Protein AF-A0A960R1X6-F1 (afdb_monomer)

Solvent-accessible surface area (backbone atoms only — not comparable to full-atom values): 7239 Å² total; per-residue (Å²): 109,74,66,57,54,53,52,52,53,52,51,53,51,51,52,52,49,52,55,49,52,52,53,49,52,35,63,71,54,70,63,71,48,70,75,35,51,51,73,77,63,76,91,52,76,90,72,66,70,93,72,57,73,66,57,52,53,51,49,58,57,65,64,74,56,62,69,43,81,69,51,69,61,96,59,30,41,33,27,34,32,79,86,66,82,50,73,52,74,44,50,40,39,50,77,73,49,74,56,71,72,63,68,71,48,91,61,63,70,80,53,48,60,56,51,60,77,72,77

Structure (mmCIF, N/CA/C/O backbone):
data_AF-A0A960R1X6-F1
#
_entry.id   AF-A0A960R1X6-F1
#
loop_
_atom_site.group_PDB
_atom_site.id
_atom_site.type_symbol
_atom_site.label_atom_id
_atom_site.label_alt_id
_atom_site.label_comp_id
_atom_site.label_asym_id
_atom_site.label_entity_id
_atom_site.label_seq_id
_atom_site.pdbx_PDB_ins_code
_atom_site.Cartn_x
_atom_site.Cartn_y
_atom_site.Cartn_z
_atom_site.occupancy
_atom_site.B_iso_or_equiv
_atom_site.auth_seq_id
_atom_site.auth_comp_id
_atom_site.auth_asym_id
_atom_site.auth_atom_id
_atom_site.pdbx_PDB_model_num
ATOM 1 N N . MET A 1 1 ? -30.073 12.859 38.213 1.00 67.00 1 MET A N 1
ATOM 2 C CA . MET A 1 1 ? -29.984 11.446 37.767 1.00 67.00 1 MET A CA 1
ATOM 3 C C . MET A 1 1 ? -30.260 11.250 36.269 1.00 67.00 1 MET A C 1
ATOM 5 O O . MET A 1 1 ? -29.353 10.835 35.565 1.00 67.00 1 MET A O 1
ATOM 9 N N . LYS A 1 2 ? -31.434 11.630 35.731 1.00 78.06 2 LYS A N 1
ATOM 10 C CA . LYS A 1 2 ? -31.770 11.476 34.290 1.00 78.06 2 LYS A CA 1
ATOM 11 C C . LYS A 1 2 ? -30.784 12.166 33.320 1.00 78.06 2 LYS A C 1
ATOM 13 O O . LYS A 1 2 ? -30.500 11.637 32.252 1.00 78.06 2 LYS A O 1
ATOM 18 N N . SER A 1 3 ? -30.230 13.319 33.710 1.00 81.88 3 SER A N 1
ATOM 19 C CA . SER A 1 3 ? -29.217 14.059 32.931 1.00 81.88 3 SER A CA 1
ATOM 20 C C . SER A 1 3 ? -27.871 13.321 32.831 1.00 81.88 3 SER A C 1
ATOM 22 O O . SER A 1 3 ? -27.298 13.258 31.748 1.00 81.88 3 SER A O 1
ATOM 24 N N . LEU A 1 4 ? -27.402 12.685 33.915 1.00 86.25 4 LEU A N 1
ATOM 25 C CA . LEU A 1 4 ? -26.178 11.871 33.879 1.00 86.25 4 LEU A CA 1
ATOM 26 C C . LEU A 1 4 ? -26.341 10.647 32.972 1.00 86.25 4 LEU A C 1
ATOM 28 O O . LEU A 1 4 ? -25.451 10.358 32.183 1.00 86.25 4 LEU A O 1
ATOM 32 N N . ILE A 1 5 ? -27.494 9.975 33.037 1.00 91.56 5 ILE A N 1
ATOM 33 C CA . ILE A 1 5 ? -27.785 8.798 32.203 1.00 91.56 5 ILE A CA 1
ATOM 34 C C . ILE A 1 5 ? -27.795 9.177 30.714 1.00 91.56 5 ILE A C 1
ATOM 36 O O . ILE A 1 5 ? -27.181 8.489 29.905 1.00 91.56 5 ILE A O 1
ATOM 40 N N . ARG A 1 6 ? -28.420 10.307 30.346 1.00 89.88 6 ARG A N 1
ATOM 41 C CA . ARG A 1 6 ? -28.408 10.812 28.959 1.00 89.88 6 ARG A CA 1
ATOM 42 C C . ARG A 1 6 ? -26.997 11.135 28.468 1.00 89.88 6 ARG A C 1
ATOM 44 O O . ARG A 1 6 ? 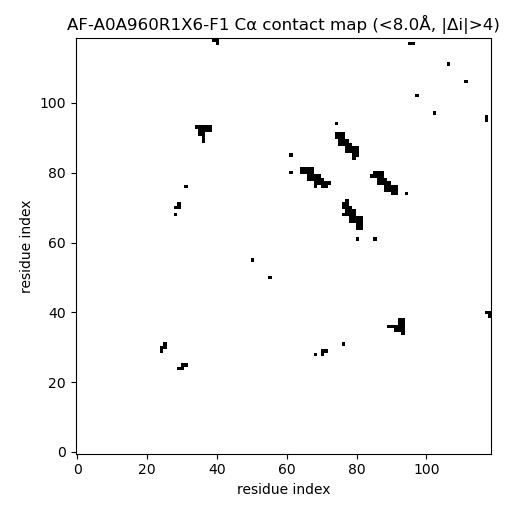-26.659 10.766 27.350 1.00 89.88 6 ARG A O 1
ATOM 51 N N . LYS A 1 7 ? -26.172 11.786 29.295 1.00 93.00 7 LYS A N 1
ATOM 52 C CA . LYS A 1 7 ? -24.769 12.079 28.957 1.00 93.00 7 LYS A CA 1
ATOM 53 C C . LYS A 1 7 ? -23.950 10.797 28.784 1.00 93.00 7 LYS A C 1
ATOM 55 O O . LYS A 1 7 ? -23.214 10.689 27.813 1.00 93.00 7 LYS A O 1
ATOM 60 N N . GLY A 1 8 ? -24.124 9.815 29.671 1.00 94.69 8 GLY A N 1
ATOM 61 C CA . GLY A 1 8 ? -23.460 8.512 29.567 1.00 94.69 8 GLY A CA 1
ATOM 62 C C . GLY A 1 8 ? -23.843 7.750 28.295 1.00 94.69 8 GLY A C 1
ATOM 63 O O . GLY A 1 8 ? -22.969 7.255 27.590 1.00 94.69 8 GLY A O 1
ATOM 64 N N . LEU A 1 9 ? -25.135 7.727 27.949 1.00 95.50 9 LEU A N 1
ATOM 65 C CA . LEU A 1 9 ? -25.621 7.113 26.709 1.00 95.50 9 LEU A CA 1
ATOM 66 C C . LEU A 1 9 ? -25.059 7.809 25.462 1.00 95.50 9 LEU A C 1
ATOM 68 O O . LEU A 1 9 ? -24.673 7.146 24.501 1.00 95.50 9 LEU A O 1
ATOM 72 N N . LEU A 1 10 ? -24.977 9.141 25.487 1.00 96.06 10 LEU A N 1
ATOM 73 C CA . LEU A 1 10 ? -24.409 9.926 24.394 1.00 96.06 10 LEU A CA 1
ATOM 74 C C . LEU A 1 10 ? -22.913 9.624 24.214 1.00 96.06 10 LEU A C 1
ATOM 76 O O . LEU A 1 10 ? -22.482 9.381 23.091 1.00 96.06 10 LEU A O 1
ATOM 80 N N . ILE A 1 11 ? -22.144 9.534 25.306 1.00 96.19 11 ILE A N 1
ATOM 81 C CA . ILE A 1 11 ? -20.725 9.139 25.266 1.00 96.19 11 ILE A CA 1
ATOM 82 C C . ILE A 1 11 ? -20.565 7.730 24.681 1.00 96.19 11 ILE A C 1
ATOM 84 O O . ILE A 1 11 ? -19.776 7.543 23.760 1.00 96.19 11 ILE A O 1
ATOM 88 N N . LEU A 1 12 ? -21.348 6.752 25.149 1.00 96.12 12 LEU A N 1
ATOM 89 C CA . LEU A 1 12 ? -21.316 5.382 24.619 1.00 96.12 12 LEU A CA 1
ATOM 90 C C . LEU A 1 12 ? -21.630 5.332 23.119 1.00 96.12 12 LEU A C 1
ATOM 92 O O . LEU A 1 12 ? -20.958 4.624 22.371 1.00 96.12 12 LEU A O 1
ATOM 96 N N . THR A 1 13 ? -22.616 6.114 22.674 1.00 95.81 13 THR A N 1
ATOM 97 C CA . THR A 1 13 ? -23.000 6.200 21.258 1.00 95.81 13 THR A CA 1
ATOM 98 C C . THR A 1 13 ? -21.870 6.796 20.418 1.00 95.81 13 THR A C 1
ATOM 100 O O . THR A 1 13 ? -21.552 6.266 19.357 1.00 95.81 13 THR A O 1
ATOM 103 N N . LEU A 1 14 ? -21.211 7.853 20.908 1.00 96.44 14 LEU A N 1
ATOM 104 C CA . LEU A 1 14 ? -20.053 8.449 20.239 1.00 96.44 14 LEU A CA 1
ATOM 105 C C . LEU A 1 14 ? -18.872 7.474 20.164 1.00 96.44 14 LEU A C 1
ATOM 107 O O . LEU A 1 14 ? -18.266 7.354 19.103 1.00 96.44 14 LEU A O 1
ATOM 111 N N . CYS A 1 15 ? -18.573 6.736 21.239 1.00 95.62 15 CYS A N 1
ATOM 112 C CA . CYS A 1 15 ? -17.524 5.713 21.231 1.00 95.62 15 CYS A CA 1
ATOM 113 C C . CYS A 1 15 ? -17.825 4.598 20.220 1.00 95.62 15 CYS A C 1
ATOM 115 O O . CYS A 1 15 ? -16.948 4.218 19.445 1.00 95.62 15 CYS A O 1
ATOM 117 N N . ALA A 1 16 ? -19.064 4.099 20.189 1.00 95.19 16 ALA A N 1
ATOM 118 C CA . ALA A 1 16 ? -19.481 3.074 19.236 1.00 95.19 16 ALA A CA 1
ATOM 119 C C . ALA A 1 16 ? -19.384 3.569 17.785 1.00 95.19 16 ALA A C 1
ATOM 121 O O . ALA A 1 16 ? -18.903 2.836 16.920 1.00 95.19 16 ALA A O 1
ATOM 122 N N . LEU A 1 17 ? -19.776 4.821 17.524 1.00 95.75 17 LEU A N 1
ATOM 123 C CA . LEU A 1 17 ? -19.647 5.440 16.207 1.00 95.75 17 LEU A CA 1
ATOM 124 C C . LEU A 1 17 ? -18.176 5.558 15.788 1.00 95.75 17 LEU A C 1
ATOM 126 O O . LEU A 1 17 ? -17.838 5.215 14.659 1.00 95.75 17 LEU A O 1
ATOM 130 N N . PHE A 1 18 ? -17.297 5.976 16.704 1.00 94.00 18 PHE A N 1
ATOM 131 C CA . PHE A 1 18 ? -15.859 6.083 16.448 1.00 94.00 18 PHE A CA 1
ATOM 132 C C . PHE A 1 18 ? -15.249 4.734 16.049 1.00 94.00 18 PHE A C 1
ATOM 134 O O . PHE A 1 18 ? -14.594 4.631 15.013 1.00 94.00 18 PHE A O 1
ATOM 141 N N . ILE A 1 19 ? -15.544 3.681 16.819 1.00 91.69 19 ILE A N 1
ATOM 142 C CA . ILE A 1 19 ? -15.092 2.310 16.533 1.00 91.69 19 ILE A CA 1
ATOM 143 C C . ILE A 1 19 ? -15.672 1.813 15.199 1.00 91.69 19 ILE A C 1
ATOM 145 O O . ILE A 1 19 ? -14.985 1.145 14.423 1.00 91.69 19 ILE A O 1
ATOM 149 N N . GLY A 1 20 ? -16.936 2.137 14.914 1.00 91.44 20 GLY A N 1
ATOM 150 C CA . GLY A 1 20 ? -17.601 1.782 13.662 1.00 91.44 20 GLY A CA 1
ATOM 151 C C . GLY A 1 20 ? -16.939 2.419 12.440 1.00 91.44 20 GLY A C 1
ATOM 152 O O . GLY A 1 20 ? -16.642 1.716 11.474 1.00 91.44 20 GLY A O 1
ATOM 153 N N . ILE A 1 21 ? -16.654 3.723 12.499 1.00 89.38 21 ILE A N 1
ATOM 154 C CA . ILE A 1 21 ? -15.980 4.470 11.426 1.00 89.38 21 ILE A CA 1
ATOM 155 C C . ILE A 1 21 ? -14.567 3.931 11.196 1.00 89.38 21 ILE A C 1
ATOM 157 O O . ILE A 1 21 ? -14.176 3.716 10.049 1.00 89.38 21 ILE A O 1
ATOM 161 N N . GLU A 1 22 ? -13.812 3.665 12.264 1.00 85.56 22 GLU A N 1
ATOM 162 C CA . GLU A 1 22 ? -12.467 3.093 12.163 1.00 85.56 22 GLU A CA 1
ATOM 163 C C . GLU A 1 22 ? -12.493 1.730 11.459 1.00 85.56 22 GLU A C 1
ATOM 165 O O . GLU A 1 22 ? -11.760 1.508 10.491 1.00 85.56 22 GLU A O 1
ATOM 170 N N . ARG A 1 23 ? -13.383 0.826 11.894 1.00 86.06 23 ARG A N 1
ATOM 171 C CA . ARG A 1 23 ? -13.520 -0.501 11.281 1.00 86.06 23 ARG A CA 1
ATOM 172 C C . ARG A 1 23 ? -13.960 -0.419 9.827 1.00 86.06 23 ARG A C 1
ATOM 174 O O . ARG A 1 23 ? -13.423 -1.167 9.014 1.00 86.06 23 ARG A O 1
ATOM 181 N N . LEU A 1 24 ? -14.887 0.481 9.503 1.00 86.69 24 LEU A N 1
ATOM 182 C CA . LEU A 1 24 ? -15.352 0.693 8.135 1.00 86.69 24 LEU A CA 1
ATOM 183 C C . LEU A 1 24 ? -14.232 1.237 7.238 1.00 86.69 24 LEU A C 1
ATOM 185 O O . LEU A 1 24 ? -14.010 0.731 6.146 1.00 86.69 24 LEU A O 1
ATOM 189 N N . SER A 1 25 ? -13.472 2.225 7.706 1.00 81.12 25 SER A N 1
ATOM 190 C CA . SER A 1 25 ? -12.308 2.742 6.976 1.00 81.12 25 SER A CA 1
ATOM 191 C C . SER A 1 25 ? -11.264 1.643 6.736 1.00 81.12 25 SER A C 1
ATOM 193 O O . SER A 1 25 ? -10.745 1.475 5.627 1.00 81.12 25 SER A O 1
ATOM 195 N N . HIS A 1 26 ? -11.010 0.820 7.757 1.00 79.88 26 HIS A N 1
ATOM 196 C CA . HIS A 1 26 ? -10.070 -0.290 7.665 1.00 79.88 26 HIS A CA 1
ATOM 197 C C . HIS A 1 26 ? -10.537 -1.387 6.694 1.00 79.88 26 HIS A C 1
ATOM 199 O O . HIS A 1 26 ? -9.703 -1.985 6.009 1.00 79.88 26 HIS A O 1
ATOM 205 N N . THR A 1 27 ? -11.839 -1.674 6.605 1.00 80.69 27 THR A N 1
ATOM 206 C CA . THR A 1 27 ? -12.366 -2.630 5.620 1.00 80.69 27 THR A CA 1
ATOM 207 C C . THR A 1 27 ? -12.346 -2.061 4.207 1.00 80.69 27 THR A C 1
ATOM 209 O O . THR A 1 27 ? -11.934 -2.779 3.299 1.00 80.69 27 THR A O 1
ATOM 212 N N . LEU A 1 28 ? -12.694 -0.783 4.024 1.00 81.94 28 LEU A N 1
ATOM 213 C CA . LEU A 1 28 ? -12.733 -0.132 2.710 1.00 81.94 28 LEU A CA 1
ATOM 214 C C . LEU A 1 28 ? -11.352 -0.041 2.051 1.00 81.94 28 LEU A C 1
ATOM 216 O O . LEU A 1 28 ? -11.217 -0.393 0.886 1.00 81.94 28 LEU A O 1
ATOM 220 N N . ASN A 1 29 ? -10.318 0.352 2.798 1.00 81.31 29 ASN A N 1
ATOM 221 C CA . ASN A 1 29 ? -8.954 0.490 2.264 1.00 81.31 29 ASN A CA 1
ATOM 222 C C . ASN A 1 29 ? -8.055 -0.714 2.604 1.00 81.31 29 ASN A C 1
ATOM 224 O O . ASN A 1 29 ? -6.839 -0.689 2.404 1.00 81.31 29 ASN A O 1
ATOM 228 N N . GLY A 1 30 ? -8.628 -1.764 3.200 1.00 83.38 30 GLY A N 1
ATOM 229 C CA . GLY A 1 30 ? -7.919 -2.969 3.626 1.00 83.38 30 GLY A CA 1
ATOM 230 C C . GLY A 1 30 ? -6.775 -2.733 4.623 1.00 83.38 30 GLY A C 1
ATOM 231 O O . GLY A 1 30 ? -5.875 -3.580 4.708 1.00 83.38 30 GLY A O 1
ATOM 232 N N . GLY A 1 31 ? -6.789 -1.620 5.357 1.00 86.12 31 GLY A N 1
ATOM 233 C CA . GLY A 1 31 ? -5.701 -1.195 6.243 1.00 86.12 31 GLY A CA 1
ATOM 234 C C . GLY A 1 31 ? -4.493 -0.602 5.508 1.00 86.12 31 GLY A C 1
ATOM 235 O O . GLY A 1 31 ? -3.380 -0.653 6.030 1.00 86.12 31 GLY A O 1
ATOM 236 N N . PHE A 1 32 ? -4.676 -0.094 4.285 1.00 91.00 32 PHE A N 1
ATOM 237 C CA . PHE A 1 32 ? -3.645 0.676 3.592 1.00 91.00 32 PHE A CA 1
ATOM 238 C C . PHE A 1 32 ? -3.260 1.917 4.402 1.00 91.00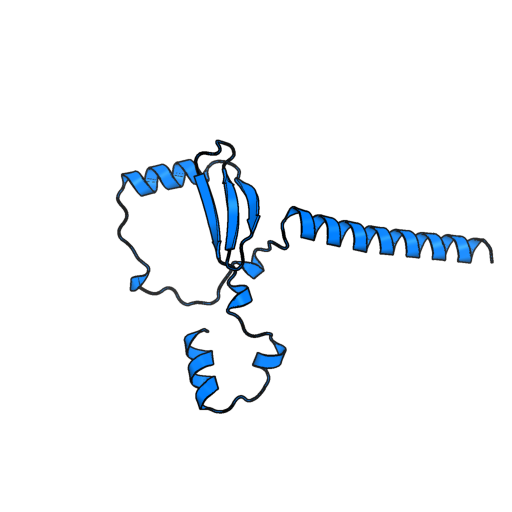 32 PHE A C 1
ATOM 240 O O . PHE A 1 32 ? -4.113 2.677 4.856 1.00 91.00 32 PHE A O 1
ATOM 247 N N . SER A 1 33 ? -1.958 2.131 4.549 1.00 90.12 33 SER A N 1
ATOM 248 C CA . SER A 1 33 ? -1.388 3.363 5.078 1.00 90.12 33 SER A CA 1
ATOM 249 C C . SER A 1 33 ? -0.018 3.596 4.437 1.00 90.12 33 SER A C 1
ATOM 251 O O . SER A 1 33 ? 0.661 2.620 4.097 1.00 90.12 33 SER A O 1
ATOM 253 N N . PRO A 1 34 ? 0.442 4.853 4.305 1.00 91.38 34 PRO A N 1
ATOM 254 C CA . PRO A 1 34 ? 1.795 5.137 3.830 1.00 91.38 34 PRO A CA 1
ATOM 255 C C . PRO A 1 34 ? 2.867 4.414 4.656 1.00 91.38 34 PRO A C 1
ATOM 257 O O . PRO A 1 34 ? 3.792 3.831 4.103 1.00 91.38 34 PRO A O 1
ATOM 260 N N . ALA A 1 35 ? 2.696 4.345 5.979 1.00 89.12 35 ALA A N 1
ATOM 261 C CA . ALA A 1 35 ? 3.612 3.634 6.871 1.00 89.12 35 ALA A CA 1
ATOM 262 C C . ALA A 1 35 ? 3.727 2.126 6.568 1.00 89.12 35 ALA A C 1
ATOM 264 O O . ALA A 1 35 ? 4.770 1.523 6.831 1.00 89.12 35 ALA A O 1
ATOM 265 N N . ALA A 1 36 ? 2.676 1.512 6.008 1.00 89.94 36 ALA A N 1
ATOM 266 C CA . ALA A 1 36 ? 2.681 0.100 5.639 1.00 89.94 36 ALA A CA 1
ATOM 267 C C . ALA A 1 36 ? 3.506 -0.193 4.374 1.00 89.94 36 ALA A C 1
ATOM 269 O O . ALA A 1 36 ? 3.948 -1.333 4.198 1.00 89.94 36 ALA A O 1
ATOM 270 N N . ILE A 1 37 ? 3.700 0.813 3.513 1.00 92.56 37 ILE A N 1
ATOM 271 C CA . ILE A 1 37 ? 4.364 0.695 2.206 1.00 92.56 37 ILE A CA 1
ATOM 272 C C . ILE A 1 37 ? 5.723 1.399 2.144 1.00 92.56 37 ILE A C 1
ATOM 274 O O . ILE A 1 37 ? 6.468 1.197 1.193 1.00 92.56 37 ILE A O 1
ATOM 278 N N . THR A 1 38 ? 6.075 2.213 3.137 1.00 91.19 38 THR A N 1
ATOM 279 C CA . THR A 1 38 ? 7.397 2.839 3.211 1.00 91.19 38 THR A CA 1
ATOM 280 C C . THR A 1 38 ? 8.408 1.909 3.869 1.00 91.19 38 THR A C 1
ATOM 282 O O . THR A 1 38 ? 8.100 1.183 4.818 1.00 91.19 38 THR A O 1
ATOM 285 N N . SER A 1 39 ? 9.647 1.956 3.386 1.00 86.38 39 SER A N 1
ATOM 286 C CA . SER A 1 39 ? 10.776 1.180 3.902 1.00 86.38 39 SER A CA 1
ATOM 287 C C . SER A 1 39 ? 11.921 2.111 4.312 1.00 86.38 39 SER A C 1
ATOM 289 O O . SER A 1 39 ? 11.992 3.237 3.831 1.00 86.38 39 SER A O 1
ATOM 291 N N . SER A 1 40 ? 12.791 1.650 5.212 1.00 84.19 40 SER A N 1
ATOM 292 C CA . SER A 1 40 ? 14.051 2.328 5.562 1.00 84.19 40 SER A CA 1
ATOM 293 C C . SER A 1 40 ? 15.239 1.799 4.756 1.00 84.19 40 SER A C 1
ATOM 295 O O . SER A 1 40 ? 16.378 2.133 5.070 1.00 84.19 40 SER A O 1
ATOM 297 N N . LEU A 1 41 ? 14.978 0.949 3.755 1.00 83.88 41 LEU A N 1
ATOM 298 C CA . LEU A 1 41 ? 16.027 0.310 2.981 1.00 83.88 41 LEU A CA 1
ATOM 299 C C . LEU A 1 41 ? 16.826 1.371 2.228 1.00 83.88 41 LEU A C 1
ATOM 301 O O . LEU A 1 41 ? 16.256 2.243 1.568 1.00 83.88 41 LEU A O 1
ATOM 305 N N . GLN A 1 42 ? 18.146 1.266 2.314 1.00 86.69 42 GLN A N 1
ATOM 306 C CA . GLN A 1 42 ? 19.037 2.152 1.581 1.00 86.69 42 GLN A CA 1
ATOM 307 C C . GLN A 1 42 ? 18.927 1.878 0.073 1.00 86.69 42 GLN A C 1
ATOM 309 O O . GLN A 1 42 ? 18.884 0.704 -0.315 1.00 86.69 42 GLN A O 1
ATOM 314 N N . PRO A 1 43 ? 18.894 2.921 -0.779 1.00 86.06 43 PRO A N 1
ATOM 315 C CA . PRO A 1 43 ? 18.943 2.752 -2.224 1.00 86.06 43 PRO A CA 1
ATOM 316 C C . PRO A 1 43 ? 20.178 1.949 -2.617 1.00 86.06 43 PRO A C 1
ATOM 318 O O . PRO A 1 43 ? 21.281 2.232 -2.145 1.00 86.06 43 PRO A O 1
ATOM 321 N N . ARG A 1 44 ? 19.998 0.954 -3.486 1.00 88.12 44 ARG A N 1
ATOM 322 C CA . ARG A 1 44 ? 21.106 0.143 -3.982 1.00 88.12 44 ARG A CA 1
ATOM 323 C C . ARG A 1 44 ? 21.280 0.308 -5.491 1.00 88.12 44 ARG A C 1
ATOM 325 O O . ARG A 1 44 ? 20.268 0.312 -6.193 1.00 88.12 44 ARG A O 1
ATOM 332 N N . PRO A 1 45 ? 22.518 0.427 -6.010 1.00 89.75 45 PRO A N 1
ATOM 333 C CA . PRO A 1 45 ? 22.763 0.602 -7.442 1.00 89.75 45 PRO A CA 1
ATOM 334 C C . PRO A 1 45 ? 22.151 -0.502 -8.307 1.00 89.75 45 PRO A C 1
ATOM 336 O O . PRO A 1 45 ? 21.688 -0.218 -9.404 1.00 89.75 45 PRO A O 1
ATOM 339 N N . GLU A 1 46 ? 22.084 -1.737 -7.805 1.00 90.94 46 GLU A N 1
ATOM 340 C CA . GLU A 1 46 ? 21.469 -2.868 -8.507 1.00 90.94 46 GLU A CA 1
ATOM 341 C C . GLU A 1 46 ? 19.957 -2.720 -8.749 1.00 90.94 46 GLU A C 1
ATOM 343 O O . GLU A 1 46 ? 19.393 -3.460 -9.550 1.00 90.94 46 GLU A O 1
ATOM 348 N N . TRP A 1 47 ? 19.283 -1.792 -8.063 1.00 88.19 47 TRP A N 1
ATOM 349 C CA . TRP A 1 47 ? 17.867 -1.491 -8.301 1.00 88.19 47 TRP A CA 1
ATOM 350 C C . TRP A 1 47 ? 17.660 -0.470 -9.416 1.00 88.19 47 TRP A C 1
ATOM 352 O O . TRP A 1 47 ? 16.530 -0.292 -9.868 1.00 88.19 47 TRP A O 1
ATOM 362 N N . ASN A 1 48 ? 18.727 0.193 -9.864 1.00 88.12 48 ASN A N 1
ATOM 363 C CA . ASN A 1 48 ? 18.662 1.078 -11.012 1.00 88.12 48 ASN A CA 1
ATOM 364 C C . ASN A 1 48 ? 18.627 0.218 -12.272 1.00 88.12 48 ASN A C 1
ATOM 366 O O . ASN A 1 48 ? 19.647 -0.295 -12.728 1.00 88.12 48 ASN A O 1
ATOM 370 N N . ILE A 1 49 ? 17.431 0.053 -12.821 1.00 87.44 49 ILE A N 1
ATOM 371 C CA . ILE A 1 49 ? 17.216 -0.629 -14.090 1.00 87.44 49 ILE A CA 1
ATOM 372 C C . ILE A 1 49 ? 17.173 0.447 -15.176 1.00 87.44 49 ILE A C 1
ATOM 374 O O . ILE A 1 49 ? 16.595 1.518 -14.984 1.00 87.44 49 ILE A O 1
ATOM 378 N N . THR A 1 50 ? 17.815 0.194 -16.314 1.00 90.06 50 THR A N 1
ATOM 379 C CA . THR A 1 50 ? 17.684 1.071 -17.479 1.00 90.06 50 THR A CA 1
ATOM 380 C C . THR A 1 50 ? 16.281 0.915 -18.056 1.00 90.06 50 THR A C 1
ATOM 382 O O . THR A 1 50 ? 15.839 -0.201 -18.317 1.00 90.06 50 THR A O 1
ATOM 385 N N . HIS A 1 51 ? 15.588 2.034 -18.243 1.00 89.25 51 HIS A N 1
ATOM 386 C CA . HIS A 1 51 ? 14.266 2.076 -18.856 1.00 89.25 51 HIS A CA 1
ATOM 387 C C . HIS A 1 51 ? 14.357 2.764 -20.213 1.00 89.25 51 HIS A C 1
ATOM 389 O O . HIS A 1 51 ? 15.076 3.756 -20.358 1.00 89.25 51 HIS A O 1
ATOM 395 N N . GLU A 1 52 ? 13.606 2.261 -21.186 1.00 94.81 52 GLU A N 1
ATOM 396 C CA . GLU A 1 52 ? 13.457 2.927 -22.474 1.00 94.81 52 GLU A CA 1
ATOM 397 C C . GLU A 1 52 ? 12.722 4.264 -22.298 1.00 94.81 52 GLU A C 1
ATOM 399 O O . GLU A 1 52 ? 11.855 4.421 -21.431 1.00 94.81 52 GLU A O 1
ATOM 404 N N . ALA A 1 53 ? 13.043 5.249 -23.140 1.00 93.38 53 ALA A N 1
ATOM 405 C CA . ALA A 1 53 ? 12.418 6.572 -23.060 1.00 93.38 53 ALA A CA 1
ATOM 406 C C . ALA A 1 53 ? 10.890 6.511 -23.263 1.00 93.38 53 ALA A C 1
ATOM 408 O O . ALA A 1 53 ? 10.154 7.299 -22.663 1.00 93.38 53 ALA A O 1
ATOM 409 N N . SER A 1 54 ? 10.412 5.557 -24.071 1.00 95.12 54 SER A N 1
ATOM 410 C CA . SER A 1 54 ? 8.986 5.288 -24.278 1.00 95.12 54 SER A CA 1
ATOM 411 C C . SER A 1 54 ? 8.286 4.858 -22.992 1.00 95.12 54 SER A C 1
ATOM 413 O O . SER A 1 54 ? 7.234 5.403 -22.662 1.00 95.12 54 SER A O 1
ATOM 415 N N . ASP A 1 55 ? 8.894 3.944 -22.237 1.00 93.69 55 ASP A N 1
ATOM 416 C CA . ASP A 1 55 ? 8.301 3.348 -21.037 1.00 93.69 55 ASP A CA 1
ATOM 417 C C . ASP A 1 55 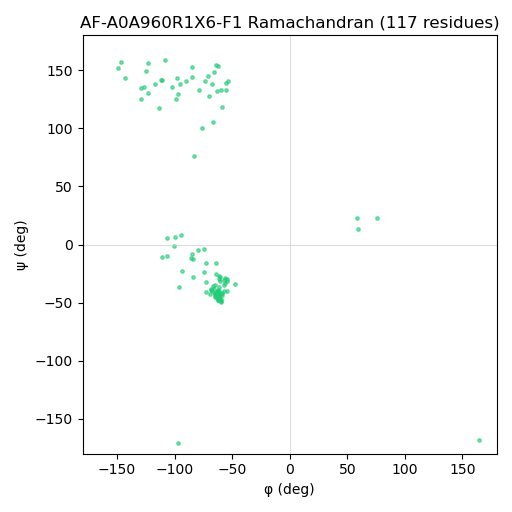? 8.174 4.389 -19.924 1.00 93.69 55 ASP A C 1
ATOM 419 O O . ASP A 1 55 ? 7.174 4.440 -19.202 1.00 93.69 55 ASP A O 1
ATOM 423 N N . ILE A 1 56 ? 9.172 5.273 -19.811 1.00 94.25 56 ILE A N 1
ATOM 424 C CA . ILE A 1 56 ? 9.139 6.410 -18.886 1.00 94.25 56 ILE A CA 1
ATOM 425 C C . ILE A 1 56 ? 7.990 7.353 -19.256 1.00 94.25 56 ILE A C 1
ATOM 427 O O . ILE A 1 56 ? 7.222 7.756 -18.381 1.00 94.25 56 ILE A O 1
ATOM 431 N N . ALA A 1 57 ? 7.851 7.704 -20.538 1.00 96.19 57 ALA A N 1
ATOM 432 C CA . ALA A 1 57 ? 6.801 8.607 -21.000 1.00 96.19 57 ALA A CA 1
ATOM 433 C C . ALA A 1 57 ? 5.395 8.024 -20.768 1.00 96.19 57 ALA A C 1
ATOM 435 O O . ALA A 1 57 ? 4.519 8.728 -20.256 1.00 96.19 57 ALA A O 1
ATOM 436 N N . GLU A 1 58 ? 5.193 6.741 -21.080 1.00 95.69 58 GLU A N 1
ATOM 437 C CA . GLU A 1 58 ? 3.943 6.026 -20.810 1.00 95.69 58 GLU A CA 1
ATOM 438 C C . GLU A 1 58 ? 3.644 5.979 -19.309 1.00 95.69 58 GLU A C 1
ATOM 440 O O . GLU A 1 58 ? 2.546 6.347 -18.892 1.00 95.69 58 GLU A O 1
ATOM 445 N N . THR A 1 59 ? 4.630 5.622 -18.482 1.00 94.94 59 THR A N 1
ATOM 446 C CA . THR A 1 59 ? 4.474 5.562 -17.021 1.00 94.94 59 THR A CA 1
ATOM 447 C C . THR A 1 59 ? 4.094 6.923 -16.444 1.00 94.94 59 THR A C 1
ATOM 449 O O . THR A 1 59 ? 3.145 7.027 -15.668 1.00 94.94 59 THR A O 1
ATOM 452 N N . LEU A 1 60 ? 4.784 7.997 -16.842 1.00 96.25 60 LEU A N 1
ATOM 453 C CA . LEU A 1 60 ? 4.458 9.352 -16.393 1.00 96.25 60 LEU A CA 1
ATOM 454 C C . LEU A 1 60 ? 3.048 9.763 -16.818 1.00 96.25 60 LEU A C 1
ATOM 456 O O . LEU A 1 60 ? 2.361 10.444 -16.060 1.00 96.25 60 LEU A O 1
ATOM 460 N N . GLN A 1 61 ? 2.598 9.348 -18.002 1.00 96.19 61 GLN A N 1
ATOM 461 C CA . GLN A 1 61 ? 1.231 9.597 -18.441 1.00 96.19 61 GLN A CA 1
ATOM 462 C C . GLN A 1 61 ? 0.218 8.774 -17.631 1.00 96.19 61 GLN A C 1
ATOM 464 O O . GLN A 1 61 ? -0.797 9.320 -17.199 1.00 96.19 61 GLN A O 1
ATOM 469 N N . ALA A 1 62 ? 0.511 7.502 -17.356 1.00 96.81 62 ALA A N 1
ATOM 470 C CA . ALA A 1 62 ? -0.318 6.618 -16.542 1.00 96.81 62 ALA A CA 1
ATOM 471 C C . ALA A 1 62 ? -0.440 7.081 -15.080 1.00 96.81 62 ALA A C 1
ATOM 473 O O . ALA A 1 62 ? -1.436 6.770 -14.431 1.00 96.81 62 ALA A O 1
ATOM 474 N N . LEU A 1 63 ? 0.533 7.832 -14.555 1.00 96.81 63 LEU A N 1
ATOM 475 C CA . LEU A 1 63 ? 0.524 8.380 -13.191 1.00 96.81 63 LEU A CA 1
ATOM 4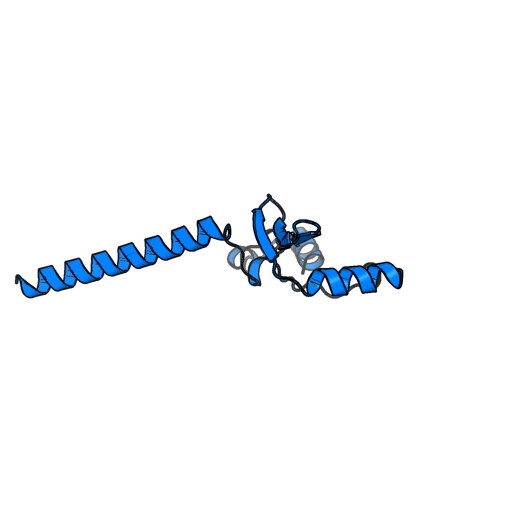76 C C . LEU A 1 63 ? -0.227 9.717 -13.052 1.00 96.81 63 LEU A C 1
ATOM 478 O O . LEU A 1 63 ? -0.433 10.174 -11.930 1.00 96.81 63 LEU A O 1
ATOM 482 N N . LYS A 1 64 ? -0.662 10.348 -14.154 1.00 97.12 64 LYS A N 1
ATOM 483 C CA . LYS A 1 64 ? -1.427 11.616 -14.124 1.00 97.12 64 LYS A CA 1
ATOM 484 C C . LYS A 1 64 ? -2.912 11.448 -13.797 1.00 97.12 64 LYS A C 1
ATOM 486 O O . LYS A 1 64 ? -3.620 12.446 -13.698 1.00 97.12 64 LYS A O 1
ATOM 491 N N . GLN A 1 65 ? -3.388 10.216 -13.667 1.00 96.94 65 GLN A N 1
ATOM 492 C CA . GLN A 1 65 ? -4.786 9.909 -13.378 1.00 96.94 65 GLN A CA 1
ATOM 493 C C . GLN A 1 65 ? -4.972 9.384 -11.946 1.00 96.94 65 GLN A C 1
ATOM 495 O O . GLN A 1 65 ? -4.019 8.879 -11.344 1.00 96.94 65 GLN A O 1
ATOM 500 N N . PRO A 1 66 ? -6.193 9.470 -11.393 1.00 97.44 66 PRO A N 1
ATOM 501 C CA . PRO A 1 66 ? -6.542 8.849 -10.124 1.00 97.44 66 PRO A CA 1
ATOM 502 C C . PRO A 1 66 ? -6.418 7.323 -10.148 1.00 97.44 66 PRO A C 1
ATOM 504 O O . PRO A 1 66 ? -6.577 6.662 -11.177 1.00 97.44 66 PRO A O 1
ATOM 507 N N . TYR A 1 67 ? -6.187 6.768 -8.959 1.00 96.75 67 TYR A N 1
ATOM 508 C CA . TYR A 1 67 ? -6.149 5.334 -8.710 1.00 96.75 67 TYR A CA 1
ATOM 509 C C . TYR A 1 67 ? -7.056 4.983 -7.535 1.00 96.75 67 TYR A C 1
ATOM 511 O O . TYR A 1 67 ? -7.020 5.628 -6.484 1.00 96.75 67 TYR A O 1
ATOM 519 N N . HIS A 1 68 ? -7.843 3.925 -7.695 1.00 94.50 68 HIS A N 1
ATOM 520 C CA . HIS A 1 68 ? -8.800 3.464 -6.698 1.00 94.50 68 HIS A CA 1
ATOM 521 C C . HIS A 1 68 ? -8.354 2.142 -6.093 1.00 94.50 68 HIS A C 1
ATOM 523 O O . HIS A 1 68 ? -7.825 1.271 -6.785 1.00 94.50 68 HIS A O 1
ATOM 529 N N . TYR A 1 69 ? -8.569 1.988 -4.787 1.00 93.81 69 TYR A N 1
ATOM 530 C CA . TYR A 1 69 ? -8.252 0.750 -4.089 1.00 93.81 69 TYR A CA 1
ATOM 531 C C . TYR A 1 69 ? -9.024 -0.418 -4.715 1.00 93.81 69 TYR A C 1
ATOM 533 O O . TYR A 1 69 ? -10.253 -0.430 -4.716 1.00 93.81 69 TYR A O 1
ATOM 541 N N . LEU A 1 70 ? -8.291 -1.391 -5.255 1.00 94.25 70 LEU A N 1
ATOM 542 C CA . LEU A 1 70 ? -8.861 -2.591 -5.866 1.00 94.25 70 LEU A CA 1
ATOM 543 C C . LEU A 1 70 ? -8.895 -3.751 -4.869 1.00 94.25 70 LEU A C 1
ATOM 545 O O . LEU A 1 70 ? -9.813 -4.565 -4.875 1.00 94.25 70 LEU A O 1
ATOM 549 N N . GLY A 1 71 ? -7.876 -3.852 -4.017 1.00 92.06 71 GLY A N 1
ATOM 550 C CA . GLY A 1 71 ? -7.784 -4.926 -3.042 1.00 92.06 71 GLY A CA 1
ATOM 551 C C . GLY A 1 71 ? -6.394 -5.078 -2.446 1.00 92.06 71 GLY A C 1
ATO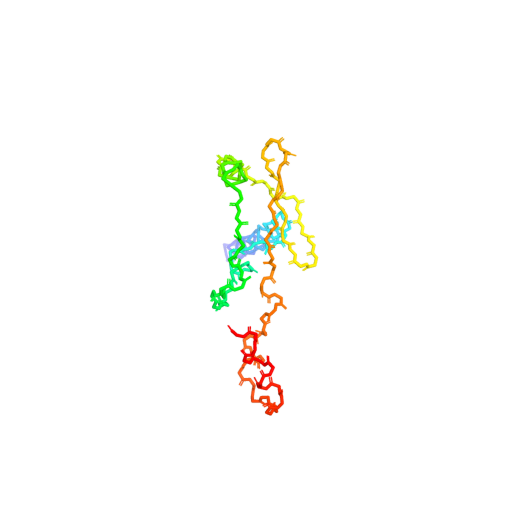M 552 O O . GLY A 1 71 ? -5.506 -4.235 -2.594 1.00 92.06 71 GLY A O 1
ATOM 553 N N . LYS A 1 72 ? -6.181 -6.184 -1.734 1.00 92.56 72 LYS A N 1
ATOM 554 C CA . LYS A 1 72 ? -4.877 -6.522 -1.160 1.00 92.56 72 LYS A CA 1
ATOM 555 C C . LYS A 1 72 ? -4.611 -8.018 -1.222 1.00 92.56 72 LYS A C 1
ATOM 557 O O . LYS A 1 72 ? -5.496 -8.823 -0.961 1.00 92.56 72 LYS A O 1
ATOM 562 N N . GLY A 1 73 ? -3.356 -8.369 -1.472 1.00 88.31 73 GLY A N 1
ATOM 563 C CA . GLY A 1 73 ? -2.837 -9.716 -1.268 1.00 88.31 73 GLY A CA 1
ATOM 564 C C . GLY A 1 73 ? -2.130 -9.853 0.079 1.00 88.31 73 GLY A C 1
ATOM 565 O O . GLY A 1 73 ? -2.121 -8.939 0.910 1.00 88.31 73 GLY A O 1
ATOM 566 N N . SER A 1 74 ? -1.462 -10.988 0.284 1.00 87.12 74 SER A N 1
ATOM 567 C CA . SER A 1 74 ? -0.573 -11.180 1.435 1.00 87.12 74 SER A CA 1
ATOM 568 C C . SER A 1 74 ? 0.552 -10.131 1.433 1.00 87.12 74 SER A C 1
ATOM 570 O O . SER A 1 74 ? 0.807 -9.485 2.443 1.00 87.12 74 SER A O 1
ATOM 572 N N . GLN A 1 75 ? 1.161 -9.857 0.282 1.00 90.94 75 GLN A N 1
ATOM 573 C CA . GLN A 1 75 ? 2.380 -9.045 0.211 1.00 90.94 75 GLN A CA 1
ATOM 574 C C . GLN A 1 75 ? 2.189 -7.627 -0.336 1.00 90.94 75 GLN A C 1
ATOM 576 O O . GLN A 1 75 ? 3.110 -6.827 -0.221 1.00 90.94 75 GLN A O 1
ATOM 581 N N . SER A 1 76 ? 1.027 -7.281 -0.895 1.00 94.88 76 SER A N 1
ATOM 582 C CA . SER A 1 76 ? 0.834 -5.983 -1.554 1.00 94.88 76 SER A CA 1
ATOM 583 C C . SER A 1 76 ? -0.581 -5.418 -1.420 1.00 94.88 76 SER A C 1
ATOM 585 O O . SER A 1 76 ? -1.541 -6.151 -1.159 1.00 94.88 76 SER A O 1
ATOM 587 N N . PHE A 1 77 ? -0.694 -4.099 -1.559 1.00 95.56 77 PHE A N 1
ATOM 588 C CA . PHE A 1 77 ? -1.936 -3.377 -1.834 1.00 95.56 77 PHE A CA 1
ATOM 589 C C . PHE A 1 77 ? -2.017 -3.089 -3.331 1.00 95.56 77 PHE A C 1
ATOM 591 O O . PHE A 1 77 ? -0.990 -2.830 -3.956 1.00 95.56 77 PHE A O 1
ATOM 598 N N . VAL A 1 78 ? -3.217 -3.158 -3.895 1.00 96.19 78 VAL A N 1
ATOM 599 C CA . VAL A 1 78 ? -3.447 -3.066 -5.336 1.00 96.19 78 VAL A CA 1
ATOM 600 C C . VAL A 1 78 ? -4.417 -1.929 -5.609 1.00 96.19 78 VAL A C 1
ATOM 602 O O . VAL A 1 78 ? -5.478 -1.861 -4.987 1.00 96.19 78 VAL A O 1
ATOM 605 N N . PHE A 1 79 ? -4.051 -1.062 -6.547 1.00 96.19 79 PHE A N 1
ATOM 606 C CA . PHE A 1 79 ? -4.856 0.069 -6.977 1.00 96.19 79 PHE A CA 1
ATOM 607 C C . PHE A 1 79 ? -5.035 0.032 -8.492 1.00 96.19 79 PHE A C 1
ATOM 609 O O . PHE A 1 79 ? -4.076 -0.220 -9.218 1.00 96.19 79 PHE A O 1
ATOM 616 N N . LEU A 1 80 ? -6.256 0.273 -8.956 1.00 97.62 80 LEU A N 1
ATOM 617 C CA . LEU A 1 80 ? -6.629 0.291 -10.369 1.00 97.62 80 LEU A CA 1
ATOM 618 C C . LEU A 1 80 ? -6.744 1.740 -10.844 1.00 97.62 80 LEU A C 1
ATOM 620 O O . LEU A 1 80 ? -7.332 2.557 -10.134 1.00 97.62 80 LEU A O 1
ATOM 624 N N . SER A 1 81 ? -6.195 2.050 -12.015 1.00 97.81 81 SER A N 1
ATOM 625 C CA . SER A 1 81 ? -6.358 3.362 -12.642 1.00 97.81 81 SER A CA 1
ATOM 626 C C . SER A 1 81 ? -7.820 3.639 -13.001 1.00 97.81 81 SER A C 1
ATOM 628 O O . SER A 1 81 ? -8.604 2.713 -13.227 1.00 97.81 81 SER A O 1
ATOM 630 N N . GLU A 1 82 ? -8.195 4.914 -13.082 1.00 97.50 82 GLU A N 1
ATOM 631 C CA . GLU A 1 82 ? -9.540 5.333 -13.498 1.00 97.50 82 GLU A CA 1
ATOM 632 C C . GLU A 1 82 ? -9.922 4.786 -14.888 1.00 97.50 82 GLU A C 1
ATOM 634 O O . GLU A 1 82 ? -11.029 4.277 -15.080 1.00 97.50 82 GLU A O 1
ATOM 639 N N . ASP A 1 83 ? -8.975 4.782 -15.833 1.00 97.31 83 ASP A N 1
ATOM 640 C CA . ASP A 1 83 ? -9.148 4.202 -17.173 1.00 97.31 83 ASP A CA 1
ATOM 641 C C . ASP A 1 83 ? -9.120 2.659 -17.214 1.00 97.31 83 ASP A C 1
ATOM 643 O O . ASP A 1 83 ? -9.332 2.064 -18.274 1.00 97.31 83 ASP A O 1
ATOM 647 N N . LYS A 1 84 ? -8.863 2.005 -16.072 1.00 96.94 84 LYS A N 1
ATOM 648 C CA . LYS A 1 84 ? -8.734 0.549 -15.886 1.00 96.94 84 LYS A CA 1
ATOM 649 C C . LYS A 1 84 ? -7.629 -0.126 -16.708 1.00 96.94 84 LYS A C 1
ATOM 651 O O . LYS A 1 84 ? -7.608 -1.354 -16.790 1.00 96.94 84 LYS A O 1
ATOM 656 N N . LYS A 1 85 ? -6.714 0.638 -17.308 1.00 97.31 85 LYS A N 1
ATOM 657 C CA . LYS A 1 85 ? -5.600 0.105 -18.107 1.00 97.31 85 LYS A CA 1
ATOM 658 C C . LYS A 1 85 ? -4.396 -0.290 -17.260 1.00 97.31 85 LYS A C 1
ATOM 660 O O . LYS A 1 85 ? -3.659 -1.193 -17.643 1.00 97.31 85 LYS A O 1
ATOM 665 N N . TYR A 1 86 ? -4.211 0.351 -16.109 1.00 97.56 86 TYR A N 1
ATOM 666 C CA . TYR A 1 86 ? -3.014 0.212 -15.290 1.00 97.56 86 TYR A CA 1
ATOM 667 C C . TYR A 1 86 ? -3.345 -0.213 -13.865 1.00 97.56 86 TYR A C 1
ATOM 669 O O . TYR A 1 86 ? -4.382 0.126 -13.293 1.00 97.56 86 TYR A O 1
ATOM 677 N N . VAL A 1 87 ? -2.413 -0.950 -13.263 1.00 96.88 87 VAL A N 1
ATOM 678 C CA . VAL A 1 87 ? -2.500 -1.387 -11.872 1.00 96.88 87 VAL A CA 1
ATOM 679 C C . VAL A 1 87 ? -1.212 -1.031 -11.150 1.00 96.88 87 VAL A C 1
ATOM 681 O O . VAL A 1 87 ? -0.135 -1.476 -11.540 1.00 96.88 87 VAL A O 1
ATOM 684 N N . ILE A 1 88 ? -1.332 -0.306 -10.039 1.00 96.06 88 ILE A N 1
ATOM 685 C CA . ILE A 1 88 ? -0.215 -0.033 -9.134 1.00 96.06 88 ILE A CA 1
ATOM 686 C C . ILE A 1 88 ? -0.254 -1.027 -7.977 1.00 96.06 88 ILE A C 1
ATOM 688 O O . ILE A 1 88 ? -1.280 -1.212 -7.316 1.00 96.06 88 ILE A O 1
ATOM 692 N N . LYS A 1 89 ? 0.889 -1.667 -7.716 1.00 95.88 89 LYS A N 1
ATOM 693 C CA . LYS A 1 89 ? 1.082 -2.577 -6.583 1.00 95.88 89 LYS A CA 1
ATOM 694 C C . LYS A 1 89 ? 2.087 -1.980 -5.608 1.00 95.88 89 LYS A C 1
ATOM 696 O O . LYS A 1 89 ? 3.258 -1.841 -5.939 1.00 95.88 89 LYS A O 1
ATOM 701 N N . PHE A 1 90 ? 1.649 -1.708 -4.384 1.00 95.00 90 PHE A N 1
ATOM 702 C CA . PHE A 1 90 ? 2.540 -1.298 -3.301 1.00 95.00 90 PHE A CA 1
ATOM 703 C C . PHE A 1 90 ? 2.864 -2.486 -2.402 1.00 95.00 90 PHE A C 1
ATOM 705 O O . PHE A 1 90 ? 1.951 -3.122 -1.869 1.00 95.00 90 PHE A O 1
ATOM 712 N N . PHE A 1 91 ? 4.146 -2.783 -2.200 1.00 93.12 91 PHE A N 1
ATOM 713 C CA . PHE A 1 91 ? 4.578 -3.856 -1.305 1.00 93.12 91 PHE A CA 1
ATOM 714 C C . PHE A 1 91 ? 4.399 -3.473 0.169 1.00 93.12 91 PHE A C 1
ATOM 716 O O . PHE A 1 91 ? 4.639 -2.341 0.579 1.00 93.12 91 PHE A O 1
ATOM 723 N N . LYS A 1 92 ? 3.970 -4.438 0.987 1.00 92.06 92 LYS A N 1
ATOM 724 C CA . LYS A 1 92 ? 3.726 -4.263 2.425 1.00 92.06 92 LYS A CA 1
ATOM 725 C C . LYS A 1 92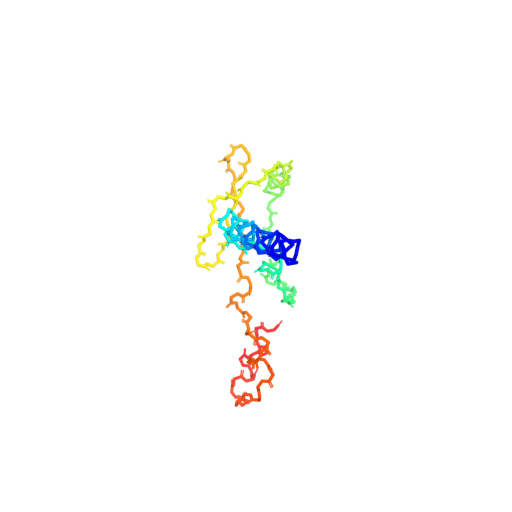 ? 5.017 -4.406 3.217 1.00 92.06 92 LYS A C 1
ATOM 727 O O . LYS A 1 92 ? 5.220 -5.417 3.892 1.00 92.06 92 LYS A O 1
ATOM 732 N N . HIS A 1 93 ? 5.860 -3.383 3.177 1.00 89.50 93 HIS A N 1
ATOM 733 C CA . HIS A 1 93 ? 7.123 -3.360 3.912 1.00 89.50 93 HIS A CA 1
ATOM 734 C C . HIS A 1 93 ? 6.956 -3.583 5.420 1.00 89.50 93 HIS A C 1
ATOM 736 O O . HIS A 1 93 ? 7.824 -4.192 6.040 1.00 89.50 93 HIS A O 1
ATOM 742 N N . GLN A 1 94 ? 5.817 -3.204 6.012 1.00 85.00 94 GLN A N 1
ATOM 743 C CA . GLN A 1 94 ? 5.522 -3.513 7.418 1.00 85.00 94 GLN A CA 1
ATOM 744 C C . GLN A 1 94 ? 5.622 -5.013 7.747 1.00 85.00 94 GLN A C 1
ATOM 746 O O . GLN A 1 94 ? 5.997 -5.355 8.862 1.00 85.00 94 GLN A O 1
ATOM 751 N N . ARG A 1 95 ? 5.329 -5.919 6.803 1.00 84.25 95 ARG A N 1
ATOM 752 C CA . ARG A 1 95 ? 5.427 -7.373 7.039 1.00 84.25 95 ARG A CA 1
ATOM 753 C C . ARG A 1 95 ? 6.859 -7.892 7.109 1.00 84.25 95 ARG A C 1
ATOM 755 O O . ARG A 1 95 ? 7.065 -9.014 7.557 1.00 84.25 95 ARG A O 1
ATOM 762 N N . TRP A 1 96 ? 7.821 -7.101 6.651 1.00 81.19 96 TRP A N 1
ATOM 763 C CA . TRP A 1 96 ? 9.244 -7.428 6.708 1.00 81.19 96 TRP A CA 1
ATOM 764 C C . TRP A 1 96 ? 9.960 -6.718 7.859 1.00 81.19 96 TRP A C 1
ATOM 766 O O . TRP A 1 96 ? 11.145 -6.948 8.073 1.00 81.19 96 TRP A O 1
ATOM 776 N N . ARG A 1 97 ? 9.241 -5.890 8.626 1.00 77.88 97 ARG A N 1
ATOM 777 C CA . ARG A 1 97 ? 9.742 -5.287 9.861 1.00 77.88 97 ARG A CA 1
ATOM 778 C C . ARG A 1 97 ? 9.425 -6.190 11.042 1.00 77.88 97 ARG A C 1
ATOM 780 O O . ARG A 1 97 ? 8.336 -6.761 11.127 1.00 77.88 97 ARG A O 1
ATOM 787 N N . LEU A 1 98 ? 10.364 -6.287 11.977 1.00 75.81 98 LEU A N 1
ATOM 788 C CA . LEU A 1 98 ? 10.056 -6.883 13.267 1.00 75.81 98 LEU A CA 1
ATOM 789 C C . LEU A 1 98 ? 9.156 -5.926 14.067 1.00 75.81 98 LEU A C 1
ATOM 791 O O . LEU A 1 98 ? 9.320 -4.709 13.983 1.00 75.81 98 LEU A O 1
ATOM 795 N N . PRO A 1 99 ? 8.207 -6.445 14.864 1.00 77.56 99 PRO A N 1
ATOM 796 C CA . PRO A 1 99 ? 7.499 -5.631 15.840 1.00 77.56 99 PRO A CA 1
ATOM 797 C C . PRO A 1 99 ? 8.491 -4.927 16.774 1.00 77.56 99 PRO A C 1
ATOM 799 O O . PRO A 1 99 ? 9.438 -5.554 17.250 1.00 77.56 99 PRO A O 1
ATOM 802 N N . SER A 1 100 ? 8.240 -3.657 17.098 1.00 76.00 100 SER A N 1
ATOM 803 C CA . SER A 1 100 ? 9.147 -2.818 17.901 1.00 76.00 100 SER A CA 1
ATOM 804 C C . SER A 1 100 ? 9.522 -3.430 19.258 1.00 76.00 100 SER A C 1
ATOM 806 O O . SER A 1 100 ? 10.625 -3.225 19.750 1.00 76.00 100 SER A O 1
ATOM 808 N N . MET A 1 101 ? 8.636 -4.238 19.844 1.00 75.81 101 MET A N 1
ATOM 809 C CA . MET A 1 101 ? 8.916 -4.965 21.085 1.00 75.81 101 MET A CA 1
ATOM 810 C C . MET A 1 101 ? 9.965 -6.073 20.898 1.00 75.81 101 MET A C 1
ATOM 812 O O . MET A 1 101 ? 10.830 -6.247 21.748 1.00 75.81 101 MET A O 1
ATOM 816 N N . ILE A 1 102 ? 9.925 -6.801 19.776 1.00 77.94 102 ILE A N 1
ATOM 817 C CA . ILE A 1 102 ? 10.927 -7.833 19.458 1.00 77.94 102 ILE A CA 1
ATOM 818 C C . ILE A 1 102 ? 12.254 -7.172 19.082 1.00 77.94 102 ILE A C 1
ATOM 820 O O . ILE A 1 102 ? 13.321 -7.688 19.393 1.00 77.94 102 ILE A O 1
ATOM 824 N N . GLU A 1 103 ? 12.196 -5.990 18.471 1.00 73.50 103 GLU A N 1
ATOM 825 C CA . GLU A 1 103 ? 13.379 -5.179 18.206 1.00 73.50 103 GLU A CA 1
ATOM 826 C C . GLU A 1 103 ? 14.129 -4.732 19.471 1.00 73.50 103 GLU A C 1
ATOM 828 O O . GLU A 1 103 ? 15.342 -4.518 19.405 1.00 73.50 103 GLU A O 1
ATOM 833 N N . ALA A 1 104 ? 13.447 -4.599 20.606 1.00 79.25 104 ALA A N 1
ATOM 834 C CA . ALA A 1 104 ? 14.072 -4.234 21.875 1.00 79.25 104 ALA A CA 1
ATOM 835 C C . ALA A 1 104 ? 14.684 -5.435 22.621 1.00 79.25 104 ALA A C 1
ATOM 837 O O . ALA A 1 104 ? 15.436 -5.242 23.574 1.00 79.25 104 ALA A O 1
ATOM 838 N N . LEU A 1 105 ? 14.378 -6.669 22.206 1.00 82.50 105 LEU A N 1
ATOM 839 C CA . LEU A 1 105 ? 14.876 -7.874 22.862 1.00 82.50 105 LEU A CA 1
ATOM 840 C C . LEU A 1 105 ? 16.331 -8.157 22.431 1.00 82.50 105 LEU A C 1
ATOM 842 O O . LEU A 1 105 ? 16.605 -8.154 21.225 1.00 82.50 105 LEU A O 1
ATOM 846 N N . PRO A 1 106 ? 17.263 -8.450 23.359 1.00 78.94 106 PRO A N 1
ATOM 847 C CA . PRO A 1 106 ? 18.589 -8.940 22.992 1.00 78.94 106 PRO A CA 1
ATOM 848 C C . PRO A 1 106 ? 18.453 -10.338 22.374 1.00 78.94 106 PRO A C 1
ATOM 850 O O . PRO A 1 106 ? 18.167 -11.318 23.063 1.00 78.94 106 PRO A O 1
ATOM 853 N N . LEU A 1 107 ? 18.599 -10.425 21.052 1.00 76.88 107 LEU A N 1
ATOM 854 C CA . LEU A 1 107 ? 18.548 -11.691 20.324 1.00 76.88 107 LEU A CA 1
ATOM 855 C C . LEU A 1 107 ? 19.931 -12.365 20.342 1.00 76.88 107 LEU A C 1
ATOM 857 O O . LEU A 1 107 ? 20.948 -11.678 20.391 1.00 76.88 107 LEU A O 1
ATOM 861 N N . PRO A 1 108 ? 20.012 -13.704 20.254 1.00 81.00 108 PRO A N 1
ATOM 862 C CA . PRO A 1 108 ? 21.289 -14.387 20.060 1.00 81.00 108 PRO A CA 1
ATOM 863 C C . PRO A 1 108 ? 22.038 -13.831 18.835 1.00 81.00 108 PRO A C 1
ATOM 865 O O . PRO A 1 108 ? 21.418 -13.596 17.798 1.00 81.00 108 PRO A O 1
ATOM 868 N N . ARG A 1 109 ? 23.370 -13.686 18.911 1.00 70.00 109 ARG A N 1
ATOM 869 C CA . ARG A 1 109 ? 24.221 -13.028 17.884 1.00 70.00 109 ARG A CA 1
ATOM 870 C C . ARG A 1 109 ? 23.969 -13.471 16.433 1.00 70.00 109 ARG A C 1
ATOM 872 O O . 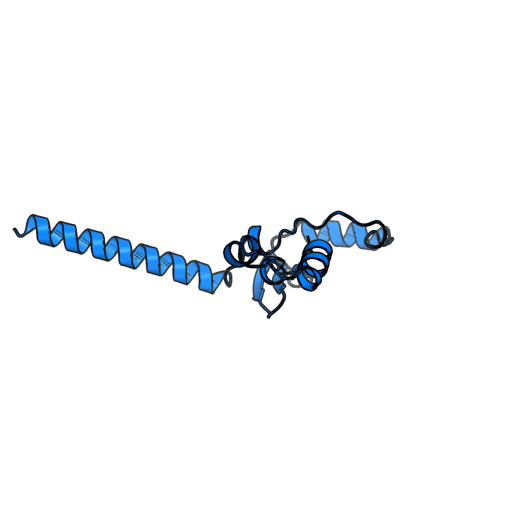ARG A 1 109 ? 24.048 -12.673 15.504 1.00 70.00 109 ARG A O 1
ATOM 879 N N . VAL A 1 110 ? 23.617 -14.741 16.220 1.00 68.62 110 VAL A N 1
ATOM 880 C CA . VAL A 1 110 ? 23.290 -15.306 14.891 1.00 68.62 110 VAL A CA 1
ATOM 881 C C . VAL A 1 110 ? 22.075 -14.603 14.256 1.00 68.62 110 VAL A C 1
ATOM 883 O O . VAL A 1 110 ? 21.949 -14.509 13.035 1.00 68.62 110 VAL A O 1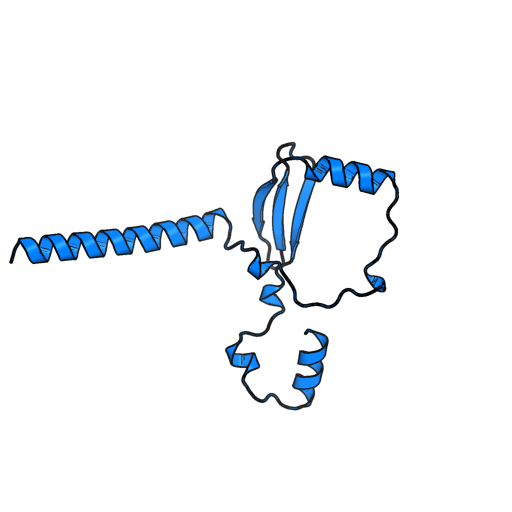
ATOM 886 N N . TRP A 1 111 ? 21.151 -14.109 15.077 1.00 65.88 111 TRP A N 1
ATOM 887 C CA . TRP A 1 111 ? 19.918 -13.456 14.643 1.00 65.88 111 TRP A CA 1
ATOM 888 C C . TRP A 1 111 ? 20.084 -11.937 14.549 1.00 65.88 111 TRP A C 1
ATOM 890 O O . TRP A 1 111 ? 19.378 -11.310 13.762 1.00 65.88 111 TRP A O 1
ATOM 900 N N . GLU A 1 112 ? 21.057 -11.359 15.259 1.00 69.81 112 GLU A N 1
ATOM 901 C CA . GLU A 1 112 ? 21.453 -9.953 15.106 1.00 69.81 112 GLU A CA 1
ATOM 902 C C . GLU A 1 112 ? 21.985 -9.682 13.693 1.00 69.81 112 GLU A C 1
ATOM 904 O O . GLU A 1 112 ? 21.508 -8.768 13.025 1.00 69.81 112 GLU A O 1
ATOM 909 N N . GLN A 1 113 ? 22.854 -10.553 13.166 1.00 68.38 113 GLN A N 1
ATOM 910 C CA . GLN A 1 113 ? 23.355 -10.436 11.786 1.00 68.38 113 GLN A CA 1
ATOM 911 C C . GLN A 1 113 ? 22.237 -10.531 10.739 1.00 68.38 113 GLN A C 1
ATOM 913 O O . GLN A 1 113 ? 22.229 -9.810 9.739 1.00 68.38 113 GLN A O 1
ATOM 918 N N . LYS A 1 114 ? 21.262 -11.424 10.958 1.00 66.12 114 LYS A N 1
ATOM 919 C CA . LYS A 1 114 ? 20.078 -11.502 10.093 1.00 66.12 114 LYS A CA 1
ATOM 920 C C . LYS A 1 114 ? 19.228 -10.241 10.211 1.00 66.12 114 LYS A C 1
ATOM 922 O O . LYS A 1 114 ? 18.725 -9.790 9.193 1.00 66.12 114 LYS A O 1
ATOM 927 N N . ARG A 1 115 ? 19.085 -9.660 11.403 1.00 66.62 115 ARG A N 1
ATOM 928 C CA . ARG A 1 115 ? 18.341 -8.414 11.625 1.00 66.62 115 ARG A CA 1
ATOM 929 C C . ARG A 1 115 ? 18.983 -7.225 10.907 1.00 66.62 115 ARG A C 1
ATOM 931 O O . ARG A 1 115 ? 18.252 -6.449 10.306 1.00 66.62 115 ARG A O 1
ATOM 938 N N . GLU A 1 116 ? 20.308 -7.101 10.927 1.00 67.75 116 GLU A N 1
ATOM 939 C CA . GLU A 1 116 ? 21.015 -6.022 10.218 1.00 67.75 116 GLU A CA 1
ATOM 940 C C . GLU A 1 116 ? 20.873 -6.110 8.699 1.00 67.75 116 GLU A C 1
ATOM 942 O O . GLU A 1 116 ? 20.720 -5.087 8.045 1.00 67.75 116 GLU A O 1
ATOM 947 N N . ARG A 1 117 ? 20.830 -7.320 8.126 1.00 64.38 117 ARG A N 1
ATOM 948 C CA . ARG A 1 117 ? 20.634 -7.507 6.676 1.00 64.38 117 ARG A CA 1
ATOM 949 C C . ARG A 1 117 ? 19.340 -6.869 6.144 1.00 64.38 117 ARG A C 1
ATOM 951 O O . ARG A 1 117 ? 19.291 -6.514 4.968 1.00 64.38 117 ARG A O 1
ATOM 958 N N . TRP A 1 118 ? 18.298 -6.801 6.971 1.00 56.59 118 TRP A N 1
ATOM 959 C CA . TRP A 1 118 ? 16.960 -6.326 6.594 1.00 56.59 118 TRP A CA 1
ATOM 960 C C . TRP A 1 118 ? 16.617 -4.937 7.160 1.00 56.59 118 TRP A C 1
ATOM 962 O O . TRP A 1 118 ? 15.473 -4.502 7.010 1.00 56.59 118 TRP A O 1
ATOM 972 N N . LYS A 1 119 ? 17.572 -4.263 7.816 1.00 56.41 119 LYS A N 1
ATOM 973 C CA . LYS A 1 119 ? 17.466 -2.850 8.207 1.00 56.41 119 LYS A CA 1
ATOM 974 C C . LYS A 1 119 ? 17.931 -1.946 7.070 1.00 56.41 119 LYS A C 1
ATOM 976 O O . LYS A 1 119 ? 17.252 -0.912 6.876 1.00 56.41 119 LYS A O 1
#

Mean predicted aligned error: 8.39 Å

Radius of gyration: 22.11 Å; Cα contacts (8 Å, |Δi|>4): 82; chains: 1; bounding box: 56×29×62 Å

Foldseek 3Di:
DVVVVVVVVVVVVVVVVVVVVVVVVCVQQVNDDPVQQDDPDDDDPVPDDDDDPVVVVVVVVQVVFDWGFPQDDPFWTWTATPVRPDIDTGGRLVVLDDDVVVVPDPDPPVVVVVNVVRD

Secondary structure (DSSP, 8-state):
-HHHHHHHHHHHHHHHHHHHHHHHHHHHSTT--HHHH---PPP-GGG-----HHHHHHHHHHTTS-EEEEEE-SSEEEEEETTSS-EEEEE-GGGGSPPHHHHTS---HHHHHHHHHT-

Sequence (119 aa):
MKSLIRKGLLILTLCALFIGIERLSHTLNGGFSPAAITSSLQPRPEWNITHEASDIAETLQALKQPYHYLGKGSQSFVFLSE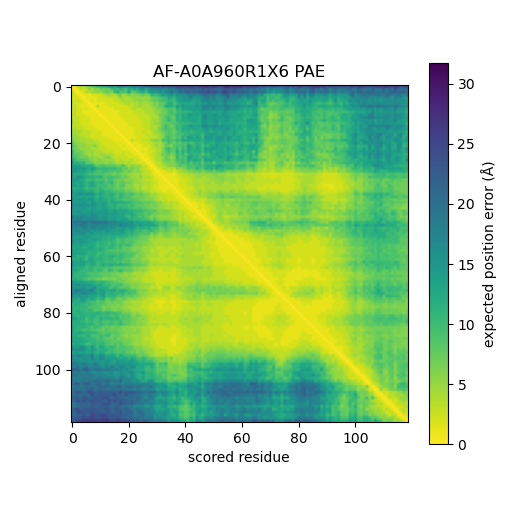DKKYVIKFFKHQRWRLPSMIEALPLPRVWEQKRERWK

pLDDT: mean 87.5, std 9.68, range [56.41, 97.81]

Nearest PDB structures (foldseek):
  4m4z-assembly1_A  TM=5.048E-01  e=7.404E-01  Homo sapiens
  7kui-assembly1_H  TM=5.452E-01  e=9.009E-01  Rous sarcoma virus (strain Schmidt-Ruppin A)
  8qsz-assembly1_Y  TM=5.461E-01  e=3.333E+00  Schizosaccharomyces pombe
  8qof-assembly1_F  TM=2.129E-01  e=1.096E+00  Saccharomyces cerevisiae